Protein AF-A0A966U6B4-F1 (afdb_monomer_lite)

Sequence (63 aa):
MATNNSNRIVVGTDGSDNSLSAVRWALREATLRNATVDLVHTWNYTPIIDPMGMGTPVMVDPT

Radius of gyration: 17.45 Å; chains: 1; bounding box: 48×22×42 Å

Foldseek 3Di:
DDDPQVAEDEAEDAPDPVSVVRVVVRVVVCVVVVHYYHYHYDADWDFPQDPVRDTDTDRDGPD

Structure (mmCIF, N/CA/C/O backbone):
data_AF-A0A966U6B4-F1
#
_entry.id   AF-A0A966U6B4-F1
#
loop_
_atom_site.group_PDB
_atom_site.id
_atom_site.type_symbol
_atom_site.label_atom_id
_atom_site.label_alt_id
_atom_site.label_comp_id
_atom_site.label_asym_id
_atom_site.label_entity_id
_atom_site.label_seq_id
_atom_site.pdbx_PDB_ins_code
_atom_site.Cartn_x
_atom_site.Cartn_y
_atom_site.Cartn_z
_atom_site.occupancy
_atom_site.B_iso_or_equiv
_atom_site.auth_seq_id
_atom_site.auth_comp_id
_atom_site.auth_asym_id
_atom_site.auth_atom_id
_atom_site.pdbx_PDB_model_num
ATOM 1 N N . MET A 1 1 ? 13.726 -7.660 19.526 1.00 44.12 1 MET A N 1
ATOM 2 C CA . MET A 1 1 ? 12.280 -7.667 19.833 1.00 44.12 1 MET A CA 1
ATOM 3 C C . MET A 1 1 ? 11.525 -7.578 18.515 1.00 44.12 1 MET A C 1
ATOM 5 O O . MET A 1 1 ? 11.380 -6.485 17.992 1.00 44.12 1 MET A O 1
ATOM 9 N N . ALA A 1 2 ? 11.140 -8.710 17.924 1.00 50.69 2 ALA A N 1
ATOM 10 C CA . ALA A 1 2 ? 10.243 -8.706 16.771 1.00 50.69 2 ALA A CA 1
ATOM 11 C C . ALA A 1 2 ? 8.819 -8.587 17.320 1.00 50.69 2 ALA A C 1
ATOM 13 O O . ALA A 1 2 ? 8.367 -9.464 18.055 1.00 50.69 2 ALA A O 1
ATOM 14 N N . THR A 1 3 ? 8.147 -7.469 17.063 1.00 57.88 3 THR A N 1
ATOM 15 C CA . THR A 1 3 ? 6.728 -7.341 17.386 1.00 57.88 3 THR A CA 1
ATOM 16 C C . THR A 1 3 ? 5.980 -8.325 16.494 1.00 57.88 3 THR A C 1
ATOM 18 O O . THR A 1 3 ? 6.058 -8.245 15.270 1.00 57.88 3 THR A O 1
ATOM 21 N N . ASN A 1 4 ? 5.307 -9.305 17.101 1.00 56.91 4 ASN A N 1
ATOM 22 C CA . ASN A 1 4 ? 4.429 -10.232 16.392 1.00 56.91 4 ASN A CA 1
ATOM 23 C C . ASN A 1 4 ? 3.275 -9.426 15.784 1.00 56.91 4 ASN A C 1
ATOM 25 O O . ASN A 1 4 ? 2.246 -9.220 16.426 1.00 56.91 4 ASN A O 1
ATOM 29 N N . ASN A 1 5 ? 3.484 -8.912 14.571 1.00 61.59 5 ASN A N 1
ATOM 30 C CA . ASN A 1 5 ? 2.529 -8.074 13.871 1.00 61.59 5 ASN A CA 1
ATOM 31 C C . ASN A 1 5 ? 1.450 -8.973 13.279 1.00 61.59 5 ASN A C 1
ATOM 33 O O . ASN A 1 5 ? 1.537 -9.424 12.140 1.00 61.59 5 ASN A O 1
ATOM 37 N N . SER A 1 6 ? 0.463 -9.305 14.101 1.00 68.00 6 SER A N 1
ATOM 38 C CA . SER A 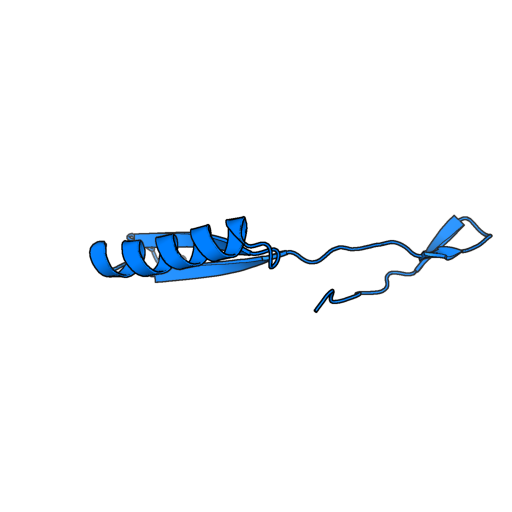1 6 ? -0.569 -10.282 13.758 1.00 68.00 6 SER A CA 1
ATOM 39 C C . SER A 1 6 ? -1.496 -9.782 12.647 1.00 68.00 6 SER A C 1
ATOM 41 O O . SER A 1 6 ? -2.285 -10.565 12.129 1.00 68.00 6 SER A O 1
ATOM 43 N N . ASN A 1 7 ? -1.388 -8.508 12.247 1.00 86.88 7 ASN A N 1
ATOM 44 C CA . ASN A 1 7 ? -2.150 -7.974 11.133 1.00 86.88 7 ASN A CA 1
ATOM 45 C C . ASN A 1 7 ? -1.393 -6.849 10.405 1.00 86.88 7 ASN A C 1
ATOM 47 O O . ASN A 1 7 ? -1.443 -5.672 10.775 1.00 86.88 7 ASN A O 1
ATOM 51 N N . ARG A 1 8 ? -0.671 -7.232 9.348 1.00 94.94 8 ARG A N 1
ATOM 52 C CA . ARG A 1 8 ? 0.082 -6.338 8.459 1.00 94.94 8 ARG A CA 1
ATOM 53 C C . ARG A 1 8 ? -0.227 -6.650 7.006 1.00 94.94 8 ARG A C 1
ATOM 55 O O . ARG A 1 8 ? -0.294 -7.817 6.629 1.00 94.94 8 ARG A O 1
ATOM 62 N N . ILE A 1 9 ? -0.324 -5.611 6.190 1.00 96.75 9 ILE A N 1
ATOM 63 C CA . ILE A 1 9 ? -0.397 -5.694 4.735 1.00 96.75 9 ILE A CA 1
ATOM 64 C C . ILE A 1 9 ? 0.812 -4.947 4.170 1.00 96.75 9 ILE A C 1
ATOM 66 O O . ILE A 1 9 ? 1.039 -3.791 4.509 1.00 96.75 9 ILE A O 1
ATOM 70 N N . VAL A 1 10 ? 1.598 -5.606 3.323 1.00 97.38 10 VAL A N 1
ATOM 71 C CA . VAL A 1 10 ? 2.707 -4.971 2.596 1.00 97.38 10 VAL A CA 1
ATOM 72 C C . VAL A 1 10 ? 2.246 -4.722 1.166 1.00 97.38 10 VAL A C 1
ATOM 74 O O . VAL A 1 10 ? 1.683 -5.621 0.542 1.00 97.38 10 VAL A O 1
ATOM 77 N N . VAL A 1 11 ? 2.469 -3.517 0.647 1.00 98.12 11 VAL A N 1
ATOM 78 C CA . VAL A 1 11 ? 2.078 -3.144 -0.718 1.00 98.12 11 VAL A CA 1
ATOM 79 C C . VAL A 1 11 ? 3.194 -2.367 -1.410 1.00 98.12 11 VAL A C 1
ATOM 81 O O . VAL A 1 11 ? 3.803 -1.482 -0.814 1.00 98.12 11 VAL A O 1
ATOM 84 N N . GLY A 1 12 ? 3.478 -2.718 -2.665 1.00 97.06 12 GLY A N 1
ATOM 85 C CA . GLY A 1 12 ? 4.467 -2.041 -3.502 1.00 97.06 12 GLY A CA 1
ATOM 86 C C . GLY A 1 12 ? 3.849 -0.938 -4.366 1.00 97.06 12 GLY A C 1
ATOM 87 O O . GLY A 1 12 ? 2.710 -1.080 -4.812 1.00 97.06 12 GLY A O 1
ATOM 88 N N . THR A 1 13 ? 4.602 0.129 -4.637 1.00 97.00 13 THR A N 1
ATOM 89 C CA . THR A 1 13 ? 4.243 1.177 -5.601 1.00 97.00 13 THR A CA 1
ATOM 90 C C . THR A 1 13 ? 5.417 1.572 -6.490 1.00 97.00 13 THR A C 1
ATOM 92 O O . THR A 1 13 ? 6.495 1.909 -6.004 1.00 97.00 13 THR A O 1
ATOM 95 N N . ASP A 1 14 ? 5.172 1.566 -7.795 1.00 93.06 14 ASP A N 1
ATOM 96 C CA . ASP A 1 14 ? 6.057 2.077 -8.848 1.00 93.06 14 ASP A CA 1
ATOM 97 C C . ASP A 1 14 ? 5.497 3.352 -9.508 1.00 93.06 14 ASP A C 1
ATOM 99 O O . ASP A 1 14 ? 6.054 3.837 -10.485 1.00 93.06 14 ASP A O 1
ATOM 103 N N . GLY A 1 15 ? 4.370 3.878 -9.006 1.00 92.44 15 GLY A N 1
ATOM 104 C CA . GLY A 1 15 ? 3.674 5.041 -9.567 1.00 92.44 15 GLY A CA 1
ATOM 105 C C . GLY A 1 15 ? 2.661 4.730 -10.677 1.00 92.44 15 GLY A C 1
ATOM 106 O O . GLY A 1 15 ? 1.879 5.607 -11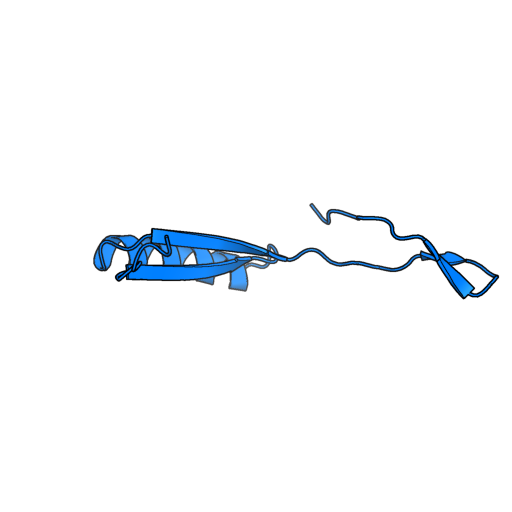.034 1.00 92.44 15 GLY A O 1
ATOM 107 N N . SER A 1 16 ? 2.607 3.498 -11.197 1.00 95.44 16 SER A N 1
ATOM 108 C CA . SER A 1 16 ? 1.612 3.099 -12.202 1.00 95.44 16 SER A CA 1
ATOM 109 C C . SER A 1 16 ? 0.177 3.055 -11.652 1.00 95.44 16 SER A C 1
ATOM 111 O O . SER A 1 16 ? -0.062 2.805 -10.470 1.00 95.44 16 SER A O 1
ATOM 113 N N . ASP A 1 17 ? -0.825 3.198 -12.526 1.00 97.69 17 ASP A N 1
ATOM 114 C CA . ASP A 1 17 ? -2.245 3.108 -12.137 1.00 97.69 17 ASP A CA 1
ATOM 115 C C . ASP A 1 17 ? -2.607 1.776 -11.463 1.00 97.69 17 ASP A C 1
ATOM 117 O O . ASP A 1 17 ? -3.452 1.719 -10.558 1.00 97.69 17 ASP A O 1
ATOM 121 N N . ASN A 1 18 ? -1.945 0.696 -11.886 1.00 97.69 18 ASN A N 1
ATOM 122 C CA . ASN A 1 18 ? -2.117 -0.632 -11.312 1.00 97.69 18 ASN A CA 1
ATOM 123 C C . ASN A 1 18 ? -1.579 -0.686 -9.881 1.00 97.69 18 ASN A C 1
ATOM 125 O O . ASN A 1 18 ? -2.274 -1.175 -8.985 1.00 97.69 18 ASN A O 1
ATOM 129 N N . SER A 1 19 ? -0.383 -0.145 -9.638 1.00 97.38 19 SER A N 1
ATOM 130 C CA . SER A 1 19 ? 0.192 -0.138 -8.294 1.00 97.38 19 SER A CA 1
ATOM 131 C C . SER A 1 19 ? -0.562 0.809 -7.359 1.00 97.38 19 SER A C 1
ATOM 133 O O . SER A 1 19 ? -0.883 0.432 -6.232 1.00 97.38 19 SER A O 1
ATOM 135 N N . LEU A 1 20 ? -1.019 1.966 -7.846 1.00 98.12 20 LEU A N 1
ATOM 136 C CA . LEU A 1 20 ? -1.905 2.854 -7.087 1.00 98.12 20 LEU A CA 1
ATOM 137 C C . LEU A 1 20 ? -3.252 2.195 -6.747 1.00 98.12 20 LEU A C 1
ATOM 139 O O . LEU A 1 20 ? -3.810 2.426 -5.671 1.00 98.12 20 LEU A O 1
ATOM 143 N N . SER A 1 21 ? -3.783 1.347 -7.631 1.00 98.56 21 SER A N 1
ATOM 144 C CA . SER A 1 21 ? -4.987 0.556 -7.343 1.00 98.56 21 SER A CA 1
ATOM 145 C C . SER A 1 21 ? -4.744 -0.476 -6.242 1.00 98.56 21 SER A C 1
ATOM 147 O O . SER A 1 21 ? -5.590 -0.626 -5.357 1.00 98.56 21 SER A O 1
ATOM 149 N N . ALA A 1 22 ? -3.574 -1.118 -6.233 1.00 98.38 22 ALA A N 1
ATOM 150 C CA . ALA A 1 22 ? -3.165 -2.015 -5.155 1.00 98.38 22 ALA A CA 1
ATOM 151 C C . ALA A 1 22 ? -3.017 -1.273 -3.813 1.00 98.38 22 ALA A C 1
ATOM 153 O O . ALA A 1 22 ? -3.501 -1.762 -2.792 1.00 98.38 22 ALA A O 1
ATOM 154 N N . VAL A 1 23 ? -2.440 -0.064 -3.810 1.00 98.50 23 VAL A N 1
ATOM 155 C CA . VAL A 1 23 ? -2.333 0.785 -2.607 1.00 98.50 23 VAL A CA 1
ATOM 156 C C . VAL A 1 23 ? -3.714 1.128 -2.048 1.00 98.50 23 VAL A C 1
ATOM 158 O O . VAL A 1 23 ? -3.958 0.963 -0.852 1.00 98.50 23 VAL A O 1
ATOM 161 N N . ARG A 1 24 ? -4.656 1.546 -2.905 1.00 98.62 24 ARG A N 1
ATOM 162 C CA . ARG A 1 24 ? -6.041 1.830 -2.487 1.00 98.62 24 ARG A CA 1
ATOM 163 C C . ARG A 1 24 ? -6.719 0.606 -1.874 1.00 98.62 24 ARG A C 1
ATOM 165 O O . ARG A 1 24 ? -7.403 0.732 -0.857 1.00 98.62 24 ARG A O 1
ATOM 172 N N . TRP A 1 25 ? -6.528 -0.567 -2.475 1.00 98.44 25 TRP A N 1
ATOM 173 C CA . TRP A 1 25 ? -7.047 -1.819 -1.932 1.00 98.44 25 TRP A CA 1
ATOM 174 C C . TRP A 1 25 ? -6.439 -2.133 -0.558 1.00 98.44 25 TRP A C 1
ATOM 176 O O . TRP A 1 25 ? -7.186 -2.392 0.383 1.00 98.44 25 TRP A O 1
ATOM 186 N N . ALA A 1 26 ? -5.115 -2.032 -0.413 1.00 98.44 26 ALA A N 1
ATOM 187 C CA . ALA A 1 26 ? -4.413 -2.344 0.830 1.00 98.44 26 ALA A CA 1
ATOM 188 C C . ALA A 1 26 ? -4.873 -1.459 1.999 1.00 98.44 26 ALA A C 1
ATOM 190 O O . ALA A 1 26 ? -5.115 -1.962 3.093 1.00 98.44 26 ALA A O 1
ATOM 191 N N . LEU A 1 27 ? -5.066 -0.157 1.759 1.00 98.31 27 LEU A N 1
ATOM 192 C CA . LEU A 1 27 ? -5.583 0.781 2.764 1.00 98.31 27 LEU A CA 1
ATOM 193 C C . LEU A 1 27 ? -7.017 0.440 3.197 1.00 98.31 27 LEU A C 1
ATOM 195 O O . LEU A 1 27 ? -7.341 0.469 4.389 1.00 98.31 27 LEU A O 1
ATOM 199 N N . ARG A 1 28 ? -7.882 0.083 2.237 1.00 98.56 28 ARG A N 1
ATOM 200 C CA . ARG A 1 28 ? -9.248 -0.365 2.540 1.00 98.56 28 ARG A CA 1
ATOM 201 C C . ARG A 1 28 ? -9.224 -1.652 3.362 1.00 98.56 28 ARG A C 1
ATOM 203 O O . ARG A 1 28 ? -9.904 -1.736 4.380 1.00 98.56 28 ARG A O 1
ATOM 210 N N . GLU A 1 29 ? -8.438 -2.635 2.944 1.00 97.94 29 GLU A N 1
ATOM 211 C CA . GLU A 1 29 ? -8.376 -3.934 3.608 1.00 97.94 29 GLU A CA 1
ATOM 212 C C . GLU A 1 29 ? -7.796 -3.828 5.021 1.00 97.94 29 GLU A C 1
ATOM 214 O O . GLU A 1 29 ? -8.298 -4.452 5.953 1.00 97.94 29 GLU A O 1
ATOM 219 N N . ALA A 1 30 ? -6.790 -2.974 5.209 1.00 97.38 30 ALA A N 1
ATOM 220 C CA . ALA A 1 30 ? -6.212 -2.713 6.517 1.00 97.38 30 ALA A CA 1
ATOM 221 C C . ALA A 1 30 ? -7.235 -2.128 7.498 1.00 97.38 30 ALA A C 1
ATOM 223 O O . ALA A 1 30 ? -7.260 -2.516 8.665 1.00 97.38 30 ALA A O 1
ATOM 224 N N . THR A 1 31 ? -8.138 -1.274 7.008 1.00 97.00 31 THR A N 1
ATOM 225 C CA . THR A 1 31 ? -9.251 -0.744 7.808 1.00 97.00 31 THR A CA 1
ATOM 226 C C . THR A 1 31 ? -10.198 -1.862 8.249 1.00 97.00 31 THR A C 1
ATOM 228 O O . THR A 1 31 ? -10.556 -1.942 9.420 1.00 97.00 31 THR A O 1
ATOM 231 N N . LEU A 1 32 ? -10.570 -2.761 7.331 1.00 97.19 32 LEU A N 1
ATOM 232 C CA . LEU A 1 32 ? -11.483 -3.875 7.616 1.00 97.19 32 LEU A CA 1
ATOM 233 C C . LEU A 1 32 ? -10.883 -4.899 8.583 1.00 97.19 32 LEU A C 1
ATOM 235 O O . LEU A 1 32 ? -11.600 -5.492 9.386 1.00 97.19 32 LEU A O 1
ATOM 239 N N . ARG A 1 33 ? -9.568 -5.112 8.500 1.00 94.38 33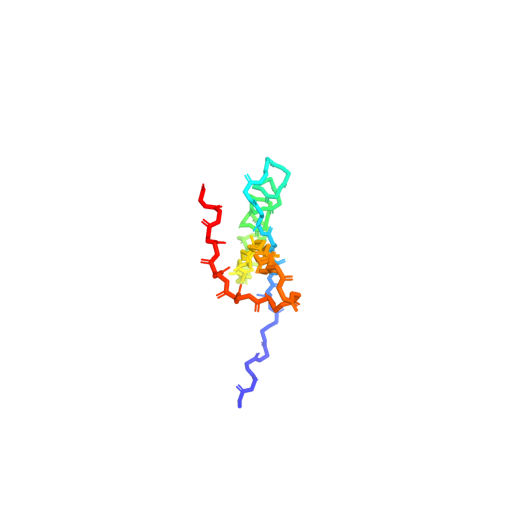 ARG A N 1
ATOM 240 C CA . ARG A 1 33 ? -8.858 -6.107 9.307 1.00 94.38 33 ARG A CA 1
ATOM 241 C C . ARG A 1 33 ? -8.307 -5.550 10.612 1.00 94.38 33 ARG A C 1
ATOM 243 O O . ARG A 1 33 ? -7.836 -6.339 11.419 1.00 94.38 33 ARG A O 1
ATOM 250 N N . ASN A 1 34 ? -8.356 -4.238 10.844 1.00 94.75 34 ASN A N 1
ATOM 251 C CA . ASN A 1 34 ? -7.584 -3.597 11.911 1.00 94.75 34 ASN A CA 1
ATOM 252 C C . ASN A 1 34 ? -6.0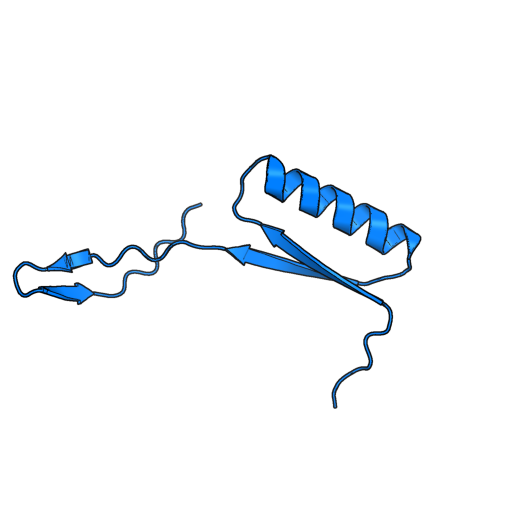84 -3.957 11.793 1.00 94.75 34 ASN A C 1
ATOM 254 O O . ASN A 1 34 ? -5.469 -4.490 12.718 1.00 94.75 34 ASN A O 1
ATOM 258 N N . ALA A 1 35 ? -5.534 -3.745 10.595 1.00 95.88 35 ALA A N 1
ATOM 259 C CA . ALA A 1 35 ? -4.154 -4.040 10.229 1.00 95.88 35 ALA A CA 1
ATOM 260 C C . ALA A 1 35 ? -3.358 -2.769 9.913 1.00 95.88 35 ALA A C 1
ATOM 262 O O . ALA A 1 35 ? -3.912 -1.705 9.649 1.00 95.88 35 ALA A O 1
ATOM 263 N N . THR A 1 36 ? -2.036 -2.899 9.917 1.00 96.44 36 THR A N 1
ATOM 264 C CA . THR A 1 36 ? -1.102 -1.848 9.481 1.00 96.44 36 THR A CA 1
ATOM 265 C C . THR A 1 36 ? -0.731 -2.023 8.008 1.00 96.44 36 THR A C 1
ATOM 267 O O . THR A 1 36 ? -0.729 -3.152 7.512 1.00 96.44 36 THR A O 1
ATOM 270 N N . VAL A 1 37 ? -0.406 -0.927 7.310 1.00 97.56 37 VAL A N 1
ATOM 271 C CA . VAL A 1 37 ? 0.106 -0.966 5.929 1.00 97.56 37 VAL A CA 1
ATOM 272 C C . VAL A 1 37 ? 1.562 -0.524 5.898 1.00 97.56 37 VAL A C 1
ATOM 274 O O . VAL A 1 37 ? 1.876 0.588 6.317 1.00 97.56 37 VAL A O 1
ATOM 277 N N . ASP A 1 38 ? 2.420 -1.371 5.338 1.00 97.56 38 ASP A N 1
ATOM 278 C CA . ASP A 1 38 ? 3.791 -1.021 4.977 1.00 97.56 38 ASP A CA 1
ATOM 279 C C . ASP A 1 38 ? 3.838 -0.766 3.459 1.00 97.56 38 ASP A C 1
ATOM 281 O O . ASP A 1 38 ? 3.647 -1.688 2.659 1.00 97.56 38 ASP A O 1
ATOM 285 N N . LEU A 1 39 ? 4.070 0.487 3.058 1.00 97.00 39 LEU A N 1
ATOM 286 C CA . LEU A 1 39 ? 4.213 0.881 1.654 1.00 97.00 39 LEU A CA 1
ATOM 287 C C . LEU A 1 39 ? 5.684 0.803 1.235 1.00 97.00 39 LEU A C 1
ATOM 289 O O . LEU A 1 39 ? 6.542 1.429 1.854 1.00 97.00 39 LEU A O 1
ATOM 293 N N . VAL A 1 40 ? 5.965 0.075 0.157 1.00 96.94 40 VAL A N 1
ATOM 294 C CA . VAL A 1 40 ? 7.302 -0.052 -0.429 1.00 96.94 40 VAL A CA 1
ATOM 295 C C . VAL A 1 40 ? 7.314 0.646 -1.780 1.00 96.94 40 VAL A C 1
ATOM 297 O O . VAL A 1 40 ? 6.565 0.269 -2.675 1.00 96.94 40 VAL A O 1
ATOM 300 N N . HIS A 1 41 ? 8.165 1.651 -1.946 1.00 93.75 41 HIS A N 1
ATOM 301 C CA . HIS A 1 41 ? 8.340 2.315 -3.233 1.00 93.75 41 HIS A CA 1
ATOM 302 C C . HIS A 1 41 ? 9.501 1.691 -4.013 1.00 93.75 41 HIS A C 1
ATOM 304 O O . HIS A 1 41 ? 10.578 1.467 -3.454 1.00 93.75 41 HIS A O 1
ATOM 310 N N . THR A 1 42 ? 9.282 1.394 -5.292 1.00 89.38 42 THR A N 1
ATOM 311 C CA . THR A 1 42 ? 10.328 0.904 -6.193 1.00 89.38 42 THR A CA 1
ATOM 312 C C . THR A 1 42 ? 10.919 2.056 -6.986 1.00 89.38 42 THR A C 1
ATOM 314 O O . THR A 1 42 ? 10.182 2.820 -7.601 1.00 89.38 42 THR A O 1
ATOM 317 N N . TRP A 1 43 ? 12.244 2.108 -7.047 1.00 83.25 43 TRP A N 1
ATOM 318 C CA . TRP A 1 43 ? 12.998 3.034 -7.882 1.00 83.25 43 TRP A CA 1
ATOM 319 C C . TRP A 1 43 ? 13.885 2.237 -8.840 1.00 83.25 43 TRP A C 1
ATOM 321 O O . TRP A 1 43 ? 14.264 1.097 -8.552 1.00 83.25 43 TRP A O 1
ATOM 331 N N . ASN A 1 44 ? 14.201 2.827 -9.992 1.00 75.25 44 ASN A N 1
ATOM 332 C CA . ASN A 1 44 ? 15.051 2.193 -10.994 1.00 75.25 44 ASN A CA 1
ATOM 333 C C . ASN A 1 44 ? 16.490 2.686 -10.869 1.00 75.25 44 ASN A C 1
ATOM 335 O O . ASN A 1 44 ? 16.759 3.884 -10.864 1.00 75.25 44 ASN A O 1
ATOM 339 N N . TYR A 1 45 ? 17.420 1.738 -10.839 1.00 73.38 45 TYR A N 1
ATOM 340 C CA . TYR A 1 45 ? 18.842 2.004 -10.974 1.00 73.38 45 TYR A CA 1
ATOM 341 C C . TYR A 1 45 ? 19.255 1.801 -12.431 1.00 73.38 45 TYR A C 1
ATOM 343 O O . TYR A 1 45 ? 19.305 0.669 -12.915 1.00 73.38 45 TYR A O 1
ATOM 351 N N . THR A 1 46 ? 19.578 2.891 -13.121 1.00 69.50 46 THR A N 1
ATOM 352 C CA . THR A 1 46 ? 20.182 2.829 -14.455 1.00 69.50 46 THR A CA 1
ATOM 353 C C . THR A 1 46 ? 21.675 3.122 -14.314 1.00 69.50 46 THR A C 1
ATOM 355 O O . THR A 1 46 ? 22.031 4.275 -14.060 1.00 69.50 46 THR A O 1
ATOM 358 N N . PRO A 1 47 ? 22.571 2.126 -14.451 1.00 68.62 47 PRO A N 1
ATOM 359 C CA . PRO A 1 47 ? 24.001 2.391 -14.415 1.00 68.62 47 PRO A CA 1
ATOM 360 C C . PRO A 1 47 ? 24.387 3.256 -15.615 1.00 68.62 47 PRO A C 1
ATOM 362 O O . PRO A 1 47 ? 24.165 2.873 -16.765 1.00 68.62 47 PRO A O 1
ATOM 365 N N . ILE A 1 48 ? 25.002 4.409 -15.355 1.00 72.44 48 ILE A N 1
ATOM 366 C CA . ILE A 1 48 ? 25.711 5.146 -16.399 1.00 72.44 48 ILE A CA 1
ATOM 367 C C . ILE A 1 48 ? 27.047 4.432 -16.583 1.00 72.44 48 ILE A C 1
ATOM 369 O O . ILE A 1 48 ? 27.911 4.488 -15.704 1.00 72.44 48 ILE A O 1
ATOM 373 N N . ILE A 1 49 ? 27.176 3.709 -17.695 1.00 80.19 49 ILE A N 1
ATOM 374 C CA . ILE A 1 49 ? 28.409 3.016 -18.068 1.00 80.19 49 ILE A CA 1
ATOM 375 C C . ILE A 1 49 ? 29.308 4.024 -18.783 1.00 80.19 49 ILE A C 1
ATOM 377 O O . ILE A 1 49 ? 28.938 4.553 -19.833 1.00 80.19 49 ILE A O 1
ATOM 381 N N . ASP A 1 50 ? 30.468 4.315 -18.200 1.00 78.38 50 ASP A N 1
ATOM 382 C CA . ASP A 1 50 ? 31.475 5.152 -18.847 1.00 78.38 50 ASP A CA 1
ATOM 383 C C . ASP A 1 50 ? 32.192 4.397 -19.996 1.00 78.38 50 ASP A C 1
ATOM 385 O O . ASP A 1 50 ? 32.058 3.176 -20.127 1.00 78.38 50 ASP A O 1
ATOM 389 N N . PRO A 1 51 ? 32.977 5.081 -20.853 1.00 78.50 51 PRO A N 1
ATOM 390 C CA . PRO A 1 51 ? 33.698 4.437 -21.957 1.00 78.50 51 PRO A CA 1
ATOM 391 C C . PRO A 1 51 ? 34.717 3.366 -21.532 1.00 78.50 51 PRO A C 1
ATOM 393 O O . PRO A 1 51 ? 35.177 2.598 -22.374 1.00 78.50 51 PRO A O 1
ATOM 396 N N . MET A 1 52 ? 35.091 3.322 -20.252 1.00 82.00 52 MET A N 1
ATOM 397 C CA . MET A 1 52 ? 35.982 2.316 -19.672 1.00 82.00 52 MET A CA 1
ATOM 398 C C . MET A 1 52 ? 35.210 1.122 -19.087 1.00 82.00 52 MET A C 1
ATOM 400 O O . MET A 1 52 ? 35.826 0.188 -18.574 1.00 82.00 52 MET A O 1
ATOM 404 N N . GLY A 1 53 ? 33.876 1.120 -19.182 1.00 74.94 53 GLY A N 1
ATOM 405 C CA . GLY A 1 53 ? 33.012 0.064 -18.667 1.00 74.94 53 GLY A CA 1
ATOM 406 C C . GLY A 1 53 ? 32.738 0.160 -17.166 1.00 74.94 53 GLY A C 1
ATOM 407 O O . GLY A 1 53 ? 32.178 -0.781 -16.601 1.00 74.94 53 GLY A O 1
ATOM 408 N N . MET A 1 54 ? 33.113 1.258 -16.500 1.00 74.38 54 MET A N 1
ATOM 409 C CA . MET A 1 54 ? 32.815 1.447 -15.081 1.00 74.38 54 MET A CA 1
ATOM 410 C C . MET A 1 54 ? 31.425 2.066 -14.910 1.00 74.38 54 MET A C 1
ATOM 412 O O . MET A 1 54 ? 31.092 3.086 -15.513 1.00 74.38 54 MET A O 1
ATOM 416 N N . GLY A 1 55 ? 30.589 1.431 -14.085 1.00 72.44 55 GLY A N 1
ATOM 417 C CA . GLY A 1 55 ? 29.279 1.959 -13.718 1.00 72.44 55 GLY A CA 1
ATOM 418 C C . GLY A 1 55 ? 29.418 2.948 -12.569 1.00 72.44 55 GLY A C 1
ATOM 419 O O . GLY A 1 55 ? 29.755 2.543 -11.456 1.00 72.44 55 GLY A O 1
ATOM 420 N N . THR A 1 56 ? 29.144 4.229 -12.812 1.00 68.19 56 THR A N 1
ATOM 421 C CA . THR A 1 56 ? 28.981 5.181 -11.706 1.00 68.19 56 THR A CA 1
ATOM 422 C C . THR A 1 56 ? 27.568 5.032 -11.140 1.00 68.19 56 THR A C 1
ATOM 424 O O . THR A 1 56 ? 26.596 5.126 -11.898 1.00 68.19 56 THR A O 1
ATOM 427 N N . PRO A 1 57 ? 27.409 4.757 -9.832 1.00 60.94 57 PRO A N 1
ATOM 428 C CA . PRO A 1 57 ? 26.083 4.652 -9.261 1.00 60.94 57 PRO A CA 1
ATOM 429 C C . PRO A 1 57 ? 25.471 6.046 -9.134 1.00 60.94 57 PRO A C 1
ATOM 431 O O . PRO A 1 57 ? 25.863 6.829 -8.272 1.00 60.94 57 PRO A O 1
ATOM 434 N N . VAL A 1 58 ? 24.493 6.348 -9.988 1.00 70.31 58 VAL A N 1
ATOM 435 C CA . VAL A 1 58 ? 23.633 7.524 -9.831 1.00 70.31 58 VAL A CA 1
ATOM 436 C C . VAL A 1 58 ? 22.286 7.043 -9.312 1.00 70.31 58 VAL A C 1
ATOM 438 O O . VAL A 1 58 ? 21.581 6.286 -9.979 1.00 70.31 58 VAL A O 1
ATOM 441 N N . MET A 1 59 ? 21.939 7.460 -8.094 1.00 67.31 59 MET A N 1
ATOM 442 C CA . MET A 1 59 ? 20.595 7.277 -7.555 1.00 67.31 59 MET A CA 1
ATOM 443 C C . MET A 1 59 ? 19.680 8.285 -8.254 1.00 67.31 59 MET A C 1
ATOM 445 O O . MET A 1 59 ? 19.593 9.440 -7.848 1.00 67.31 59 MET A O 1
ATOM 449 N N . VAL A 1 60 ? 19.071 7.864 -9.361 1.00 65.38 60 VAL A N 1
ATOM 450 C CA . VAL A 1 60 ? 18.021 8.633 -10.028 1.00 65.38 60 VAL A CA 1
ATOM 451 C C . VAL A 1 60 ? 16.713 8.256 -9.352 1.00 65.38 60 VAL A C 1
ATOM 453 O O . VAL A 1 60 ? 16.268 7.120 -9.483 1.00 65.38 60 VAL A O 1
ATOM 456 N N 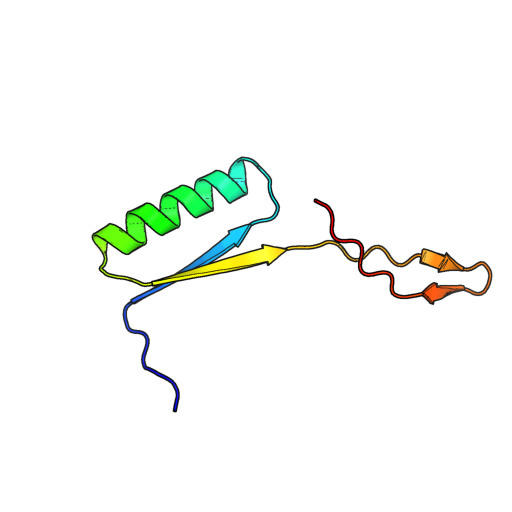. ASP A 1 61 ? 16.132 9.185 -8.601 1.00 61.34 61 ASP A N 1
ATOM 457 C CA . ASP A 1 61 ? 14.747 9.067 -8.152 1.00 61.34 61 ASP A CA 1
ATOM 458 C C . ASP A 1 61 ? 13.837 9.440 -9.335 1.00 61.34 61 ASP A C 1
ATOM 460 O O . ASP A 1 61 ? 13.880 10.593 -9.779 1.00 61.34 61 ASP A O 1
ATOM 464 N N . PRO A 1 62 ? 13.091 8.491 -9.931 1.00 55.78 62 PRO A N 1
ATOM 465 C CA . PRO A 1 62 ? 12.164 8.802 -10.999 1.00 55.78 62 PRO A CA 1
ATOM 466 C C . PRO A 1 62 ? 10.868 9.311 -10.358 1.00 55.78 62 PRO A C 1
ATOM 468 O O . PRO A 1 62 ? 9.913 8.552 -10.209 1.00 55.78 62 PRO A O 1
ATOM 471 N N . THR A 1 63 ? 10.849 10.581 -9.949 1.00 60.34 63 THR A N 1
ATOM 472 C CA . THR A 1 63 ? 9.586 11.279 -9.655 1.00 60.34 63 THR A CA 1
ATOM 473 C C . THR A 1 63 ? 8.765 11.459 -10.920 1.00 60.34 63 THR A C 1
ATOM 475 O O . THR A 1 63 ? 9.372 11.908 -11.923 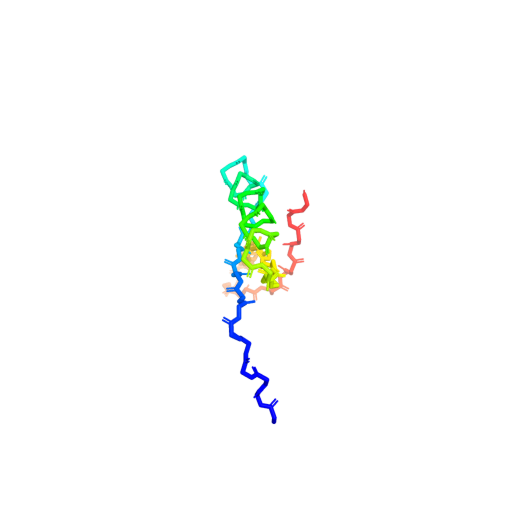1.00 60.34 63 THR A O 1
#

Secondary structure (DSSP, 8-state):
-----SSEEEEEE-SSHHHHHHHHHHHHHHHHHT-EEEEEE------EE-TTS-EE-------

pLDDT: mean 84.17, std 15.57, range [44.12, 98.62]